Protein AF-A0A7S2N2M2-F1 (afdb_monomer)

Sequence (131 aa):
EHAWAPLLASNFQVRQGPNYARTGKKAPSGPALGEVVAVDCLRTERKIYDFLSLNYIALPEPTPGWSEVYPEFLVINEMVPTRFNSSIWTKKETTDGETFNVVVYVRLKPGLGHGWTNDMEPQNAEQLLNR

Structure (mmCIF, N/CA/C/O backbone):
data_AF-A0A7S2N2M2-F1
#
_entry.id   AF-A0A7S2N2M2-F1
#
loop_
_atom_site.group_PDB
_atom_site.id
_atom_site.type_symbol
_atom_site.label_atom_id
_atom_site.label_alt_id
_atom_site.label_comp_id
_atom_site.label_asym_id
_atom_site.label_entity_id
_atom_site.label_seq_id
_atom_site.pdbx_PDB_ins_code
_atom_site.Cartn_x
_atom_site.Cartn_y
_atom_site.Cartn_z
_atom_site.occupancy
_atom_site.B_iso_or_equiv
_atom_site.auth_seq_id
_atom_site.auth_comp_id
_atom_site.auth_asym_id
_atom_site.auth_atom_id
_atom_site.pdbx_PDB_model_num
ATOM 1 N N . GLU A 1 1 ? -23.678 -2.657 -8.183 1.00 37.97 1 GLU A N 1
ATOM 2 C CA . GLU A 1 1 ? -23.050 -3.781 -7.462 1.00 37.97 1 GLU A CA 1
ATOM 3 C C . GLU A 1 1 ? -21.545 -3.632 -7.595 1.00 37.97 1 GLU A C 1
ATOM 5 O O . GLU A 1 1 ? -21.068 -3.452 -8.710 1.00 37.97 1 GLU A O 1
ATOM 10 N N . HIS A 1 2 ? -20.819 -3.595 -6.481 1.00 48.41 2 HIS A N 1
ATOM 11 C CA . HIS A 1 2 ? -19.358 -3.538 -6.480 1.00 48.41 2 HIS A CA 1
ATOM 12 C C . HIS A 1 2 ? -18.860 -4.883 -5.964 1.00 48.41 2 HIS A C 1
ATOM 14 O O . HIS A 1 2 ? -19.215 -5.279 -4.857 1.00 48.41 2 HIS A O 1
ATOM 20 N N . ALA A 1 3 ? -18.098 -5.598 -6.785 1.00 50.56 3 ALA A N 1
ATOM 21 C CA . ALA A 1 3 ? -17.538 -6.897 -6.444 1.00 50.56 3 ALA A CA 1
ATOM 22 C C . ALA A 1 3 ? -16.019 -6.851 -6.615 1.00 50.56 3 ALA A C 1
ATOM 24 O O . ALA A 1 3 ? -15.510 -6.227 -7.548 1.00 50.56 3 ALA A O 1
ATOM 25 N N . TRP A 1 4 ? -15.308 -7.511 -5.705 1.00 62.88 4 TRP A N 1
ATOM 26 C CA . TRP A 1 4 ? -13.877 -7.755 -5.829 1.00 62.88 4 TRP A CA 1
ATOM 27 C C . TRP A 1 4 ? -13.651 -9.084 -6.553 1.00 62.88 4 TRP A C 1
ATOM 29 O O . TRP A 1 4 ? -14.352 -10.063 -6.294 1.00 62.88 4 TRP A O 1
ATOM 39 N N . ALA A 1 5 ? -12.669 -9.120 -7.451 1.00 71.75 5 ALA A N 1
ATOM 40 C CA . ALA A 1 5 ? -12.222 -10.338 -8.110 1.00 71.75 5 ALA A CA 1
ATOM 41 C C . ALA A 1 5 ? -10.696 -10.307 -8.285 1.00 71.75 5 ALA A C 1
ATOM 43 O O . ALA A 1 5 ? -10.142 -9.244 -8.587 1.00 71.75 5 ALA A O 1
ATOM 44 N N . PRO A 1 6 ? -10.006 -11.451 -8.140 1.00 69.25 6 PRO A N 1
ATOM 45 C CA . PRO A 1 6 ? -8.589 -11.541 -8.451 1.00 69.25 6 PRO A CA 1
ATOM 46 C C . PRO A 1 6 ? -8.383 -11.342 -9.959 1.00 69.25 6 PRO A C 1
ATOM 48 O O . PRO A 1 6 ? -8.970 -12.044 -10.782 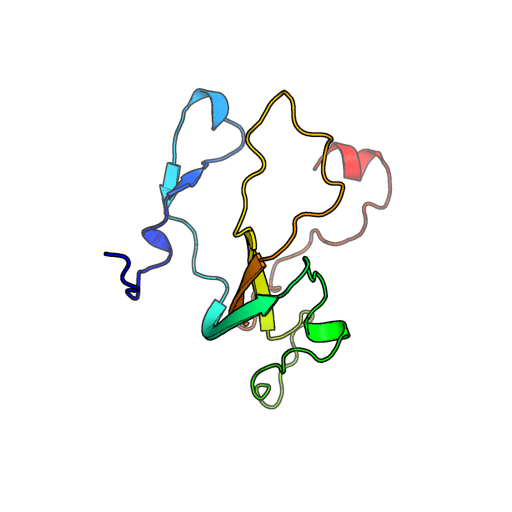1.00 69.25 6 PRO A O 1
ATOM 51 N N . LEU A 1 7 ? -7.542 -10.376 -10.326 1.00 79.69 7 LEU A N 1
ATOM 52 C CA . LEU A 1 7 ? -7.202 -10.062 -11.712 1.00 79.69 7 LEU A CA 1
ATOM 53 C C . LEU A 1 7 ? -5.684 -10.027 -11.880 1.00 79.69 7 LEU A C 1
ATOM 55 O O . LEU A 1 7 ? -4.952 -9.613 -10.982 1.00 79.69 7 LEU A O 1
ATOM 59 N N . LEU A 1 8 ? -5.208 -10.435 -13.057 1.00 85.50 8 LEU A N 1
ATOM 60 C CA . LEU A 1 8 ? -3.798 -10.303 -13.411 1.00 85.50 8 LEU A CA 1
ATOM 61 C C . LEU A 1 8 ? -3.432 -8.823 -13.541 1.00 85.50 8 LEU A C 1
ATOM 63 O O . LEU A 1 8 ? -4.155 -8.059 -14.181 1.00 85.50 8 LEU A O 1
ATOM 67 N N . ALA A 1 9 ? -2.277 -8.428 -13.001 1.00 84.38 9 ALA A N 1
ATOM 68 C CA . ALA A 1 9 ? -1.799 -7.046 -13.092 1.00 84.38 9 ALA A CA 1
ATOM 69 C C . ALA A 1 9 ? -1.692 -6.547 -14.543 1.00 84.38 9 ALA A C 1
ATOM 71 O O . ALA A 1 9 ? -2.029 -5.400 -14.834 1.00 84.38 9 ALA A O 1
ATOM 72 N N . SER A 1 10 ? -1.323 -7.424 -15.480 1.00 88.56 10 SER A N 1
ATOM 73 C CA . SER A 1 10 ? -1.234 -7.118 -16.914 1.00 88.56 10 SER A CA 1
ATOM 74 C C . SER A 1 10 ? -2.564 -6.684 -17.547 1.00 88.56 10 SER A C 1
ATOM 76 O O . SER A 1 10 ? -2.556 -6.044 -18.599 1.00 88.56 10 SER A O 1
ATOM 78 N N . ASN A 1 11 ? -3.707 -6.962 -16.908 1.00 90.00 11 ASN A N 1
ATOM 79 C CA . ASN A 1 11 ? -5.003 -6.457 -17.364 1.00 90.00 11 ASN A CA 1
ATOM 80 C C . ASN A 1 11 ? -5.110 -4.933 -17.204 1.00 90.00 11 ASN A C 1
ATOM 82 O O . ASN A 1 11 ? -5.871 -4.286 -17.925 1.00 90.00 11 ASN A O 1
ATOM 86 N N . PHE A 1 12 ? -4.339 -4.340 -16.287 1.00 88.00 12 PHE A N 1
ATOM 87 C CA . PHE A 1 12 ? -4.289 -2.897 -16.110 1.00 88.00 12 PHE A CA 1
ATOM 88 C C . PHE A 1 12 ? -3.400 -2.250 -17.177 1.00 88.00 12 PHE A C 1
ATOM 90 O O . PHE A 1 12 ? -2.212 -2.545 -17.282 1.00 88.00 12 PHE A O 1
ATOM 97 N N . GLN A 1 13 ? -3.978 -1.353 -17.976 1.00 91.75 13 GLN A N 1
ATOM 98 C CA . GLN A 1 13 ? -3.297 -0.682 -19.085 1.00 91.75 13 GLN A CA 1
ATOM 99 C C . GLN A 1 13 ? -2.691 0.652 -18.617 1.00 91.75 13 GLN A C 1
ATOM 101 O O . GLN A 1 13 ? -3.415 1.628 -18.389 1.00 91.75 13 GLN A O 1
ATOM 106 N N . VAL A 1 14 ? -1.364 0.711 -18.503 1.00 89.25 14 VAL A N 1
ATOM 107 C CA . VAL A 1 14 ? -0.601 1.896 -18.079 1.00 89.25 14 VAL A CA 1
ATOM 108 C C . VAL A 1 14 ? -0.214 2.782 -19.263 1.00 89.25 14 VAL A C 1
ATOM 110 O O . VAL A 1 14 ? -0.142 2.337 -20.408 1.00 89.25 14 VAL A O 1
ATOM 113 N N . ARG A 1 15 ? 0.024 4.070 -18.997 1.00 93.75 15 ARG A N 1
ATOM 114 C CA . ARG A 1 15 ? 0.443 5.051 -20.012 1.00 93.75 15 ARG A CA 1
ATOM 115 C C . ARG A 1 15 ? 1.820 4.690 -20.571 1.00 93.75 15 ARG A C 1
ATOM 117 O O . ARG A 1 15 ? 2.739 4.414 -19.806 1.00 93.75 15 ARG A O 1
ATOM 124 N N . GLN A 1 16 ? 1.976 4.741 -21.892 1.00 88.88 16 GLN A N 1
ATOM 125 C CA . GLN A 1 16 ? 3.231 4.380 -22.546 1.00 88.88 16 GLN A CA 1
ATOM 126 C C . GLN A 1 16 ? 4.141 5.600 -22.777 1.00 88.88 16 GLN A C 1
ATOM 128 O O . GLN A 1 16 ? 3.974 6.337 -23.751 1.00 88.88 16 GLN A O 1
ATOM 133 N N . GLY A 1 17 ? 5.155 5.751 -21.919 1.00 80.56 17 GLY A N 1
ATOM 134 C CA . GLY A 1 17 ? 6.312 6.627 -22.135 1.00 80.56 17 GLY A CA 1
ATOM 135 C C . GLY A 1 17 ? 6.023 8.139 -22.186 1.00 80.56 17 GLY A C 1
ATOM 136 O O . GLY A 1 17 ? 4.883 8.580 -22.024 1.00 80.56 17 GLY A O 1
ATOM 137 N N . PRO A 1 18 ? 7.055 8.961 -22.453 1.00 84.69 18 PRO A N 1
ATOM 138 C CA . PRO A 1 18 ? 6.957 10.426 -22.399 1.00 84.69 18 PRO A CA 1
ATOM 139 C C . PRO A 1 18 ? 6.032 11.020 -23.475 1.00 84.69 18 PRO A C 1
ATOM 141 O O . PRO A 1 18 ? 5.505 12.116 -23.320 1.00 84.69 18 PRO A O 1
ATOM 144 N N . ASN A 1 19 ? 5.770 10.279 -24.556 1.00 85.81 19 ASN A N 1
ATOM 145 C CA . ASN A 1 19 ? 4.934 10.730 -25.670 1.00 85.81 19 ASN A CA 1
ATOM 146 C C . ASN A 1 19 ? 3.429 10.460 -25.485 1.00 85.81 19 ASN A C 1
ATOM 148 O O . ASN A 1 19 ? 2.659 10.695 -26.421 1.00 85.81 19 ASN A O 1
ATOM 152 N N . TYR A 1 20 ? 2.995 9.969 -24.317 1.00 88.19 20 TYR A N 1
ATOM 153 C CA . TYR A 1 20 ? 1.598 9.600 -24.061 1.00 88.19 20 TYR A CA 1
ATOM 154 C C . TYR A 1 20 ? 0.606 10.720 -24.396 1.00 88.19 20 TYR A C 1
ATOM 156 O O . TYR A 1 20 ? -0.431 10.454 -24.997 1.00 88.19 20 TYR A O 1
ATOM 164 N N . ALA A 1 21 ? 0.937 11.974 -24.066 1.00 89.00 21 ALA A N 1
ATOM 165 C CA . ALA A 1 21 ? 0.066 13.124 -24.322 1.00 89.00 21 ALA A CA 1
ATOM 166 C C . ALA A 1 21 ? -0.291 13.292 -25.811 1.00 89.00 21 ALA A C 1
ATOM 168 O O . ALA A 1 21 ? -1.374 13.769 -26.132 1.00 89.00 21 ALA A O 1
ATOM 169 N N . ARG A 1 22 ? 0.598 12.863 -26.717 1.00 93.56 22 ARG A N 1
ATOM 170 C CA . ARG A 1 22 ? 0.385 12.909 -28.169 1.00 93.56 22 ARG A CA 1
ATOM 171 C C . ARG A 1 22 ? -0.249 11.630 -28.710 1.00 93.56 22 ARG A C 1
ATOM 173 O O . ARG A 1 22 ? -1.062 11.694 -29.622 1.00 93.56 22 ARG A O 1
ATOM 180 N N . THR A 1 23 ? 0.178 10.466 -28.220 1.00 93.31 23 THR A N 1
ATOM 181 C CA . THR A 1 23 ? -0.182 9.171 -28.825 1.00 93.31 23 THR A CA 1
ATOM 182 C C . THR A 1 23 ? -1.399 8.513 -28.187 1.00 93.31 23 THR A C 1
ATOM 184 O O . THR A 1 23 ? -1.993 7.633 -28.805 1.00 93.31 23 THR A O 1
ATOM 187 N N . GLY A 1 24 ? -1.727 8.863 -26.941 1.00 92.31 24 GLY A N 1
ATOM 188 C CA . GLY A 1 24 ? -2.764 8.210 -26.141 1.00 92.31 24 GLY A CA 1
ATOM 189 C C . GLY A 1 24 ? -2.518 6.720 -25.871 1.00 92.31 24 GLY A C 1
ATOM 190 O O . GLY A 1 24 ? -3.405 6.040 -25.357 1.00 92.31 24 GLY A O 1
ATOM 191 N N . LYS A 1 25 ? -1.342 6.183 -26.225 1.00 94.06 25 LYS A N 1
ATOM 192 C CA . LYS A 1 25 ? -1.081 4.740 -26.194 1.00 94.06 25 LYS A CA 1
ATOM 193 C C . LYS A 1 25 ? -0.955 4.224 -24.769 1.00 94.06 25 LYS A C 1
ATOM 195 O O . LYS A 1 25 ? -0.220 4.776 -23.951 1.00 94.06 25 LYS A O 1
ATOM 200 N N . LYS A 1 26 ? -1.628 3.113 -24.497 1.00 94.44 26 LYS A N 1
ATOM 201 C CA . LYS A 1 26 ? -1.474 2.358 -23.257 1.00 94.44 26 LYS A CA 1
ATOM 202 C C . LYS A 1 26 ? -0.914 0.972 -23.555 1.00 94.44 26 LYS A C 1
ATOM 204 O O . LYS A 1 26 ? -1.088 0.469 -24.664 1.00 94.44 26 LYS A O 1
ATOM 209 N N . ALA A 1 27 ? -0.227 0.398 -22.580 1.00 92.56 27 ALA A N 1
ATOM 210 C CA . ALA A 1 27 ? 0.313 -0.953 -22.641 1.00 92.56 27 ALA A CA 1
ATOM 211 C C . ALA A 1 27 ? 0.008 -1.695 -21.330 1.00 92.56 27 ALA A C 1
ATOM 213 O O . ALA A 1 27 ? -0.189 -1.034 -20.306 1.00 92.56 27 ALA A O 1
ATOM 214 N N . PRO A 1 28 ? -0.025 -3.039 -21.336 1.00 94.25 28 PRO A N 1
ATOM 215 C CA . PRO A 1 28 ? -0.143 -3.828 -20.115 1.00 94.25 28 PRO A CA 1
ATOM 216 C C . PRO A 1 28 ? 0.863 -3.381 -19.053 1.00 94.25 28 PRO A C 1
ATOM 218 O O . PRO A 1 28 ? 2.018 -3.087 -19.371 1.00 94.25 28 PRO A O 1
ATOM 221 N N . SER A 1 29 ? 0.427 -3.325 -17.796 1.00 90.50 29 SER A N 1
ATOM 222 C CA . SER A 1 29 ? 1.330 -3.076 -16.676 1.00 90.50 29 SER A CA 1
ATOM 223 C C . SER A 1 29 ? 2.334 -4.223 -16.516 1.00 90.50 29 SER A C 1
ATOM 225 O O . SER A 1 29 ? 2.120 -5.340 -17.001 1.00 90.50 29 SER A O 1
ATOM 227 N N . GLY A 1 30 ? 3.450 -3.927 -15.848 1.00 86.50 30 GLY A N 1
ATOM 228 C CA . GLY A 1 30 ? 4.415 -4.946 -15.450 1.00 86.50 30 GLY A CA 1
ATOM 229 C C . GLY A 1 30 ? 3.861 -5.899 -14.380 1.00 86.50 30 GLY A C 1
ATOM 230 O O . GLY A 1 30 ? 2.699 -5.805 -13.978 1.00 86.50 30 GLY A O 1
ATOM 231 N N . PRO A 1 31 ? 4.689 -6.831 -13.887 1.00 86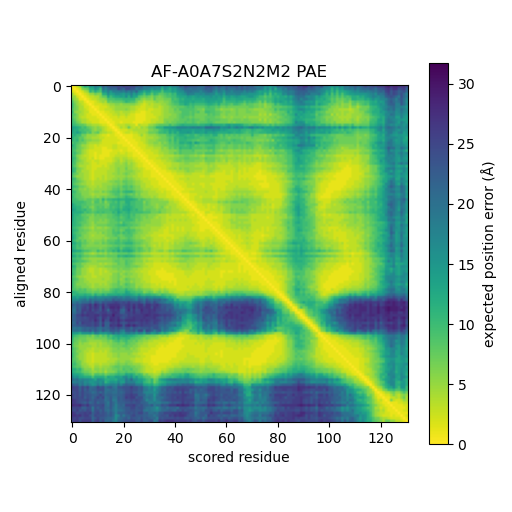.56 31 PRO A N 1
ATOM 232 C CA . PRO A 1 31 ? 4.316 -7.687 -12.767 1.00 86.56 31 PRO A CA 1
ATOM 233 C C . PRO A 1 31 ? 3.867 -6.874 -11.542 1.00 86.56 31 PRO A C 1
ATOM 235 O O . PRO A 1 31 ? 4.431 -5.821 -11.247 1.00 86.56 31 PRO A O 1
ATOM 238 N N . ALA A 1 32 ? 2.878 -7.385 -10.800 1.00 87.94 32 ALA A N 1
ATOM 239 C CA . ALA A 1 32 ? 2.475 -6.791 -9.526 1.00 87.94 32 ALA A CA 1
ATOM 240 C C . ALA A 1 32 ? 3.654 -6.758 -8.542 1.00 87.94 32 ALA A C 1
ATOM 242 O O . ALA A 1 32 ? 4.299 -7.794 -8.330 1.00 87.94 32 ALA A O 1
ATOM 243 N N . LEU A 1 33 ? 3.856 -5.597 -7.908 1.00 89.38 33 LEU A N 1
ATOM 244 C CA . LEU A 1 33 ? 4.862 -5.384 -6.860 1.00 89.38 33 LEU A CA 1
ATOM 245 C C . LEU A 1 33 ? 4.623 -6.289 -5.644 1.00 89.38 33 LEU A C 1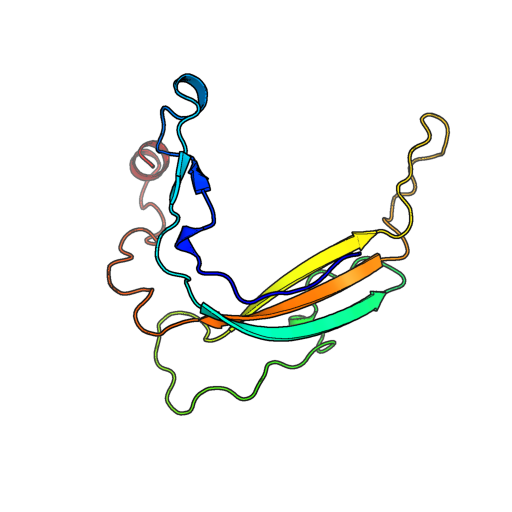
ATOM 247 O O . LEU A 1 33 ? 5.558 -6.765 -5.013 1.00 89.38 33 LEU A O 1
ATOM 251 N N . GLY A 1 34 ? 3.364 -6.568 -5.330 1.00 91.50 34 GLY A N 1
ATOM 252 C CA . GLY A 1 34 ? 2.997 -7.351 -4.164 1.00 91.50 34 GLY A CA 1
ATOM 253 C C . GLY A 1 34 ? 1.621 -7.974 -4.292 1.00 91.50 34 GLY A C 1
ATOM 254 O O . GLY A 1 34 ? 1.006 -7.954 -5.362 1.00 91.50 34 GLY A O 1
ATOM 255 N N . GLU A 1 35 ? 1.157 -8.518 -3.180 1.00 91.88 35 GLU A N 1
ATOM 256 C CA . GLU A 1 35 ? -0.143 -9.161 -3.043 1.00 91.88 35 GLU A CA 1
ATOM 257 C C . GLU A 1 35 ? -0.940 -8.474 -1.939 1.00 91.88 35 GLU A C 1
ATOM 259 O O . GLU A 1 35 ? -0.397 -8.121 -0.892 1.00 91.88 35 GLU A O 1
ATOM 264 N N . VAL A 1 36 ? -2.236 -8.273 -2.173 1.00 91.69 36 VAL A N 1
ATOM 265 C CA . VAL A 1 36 ? -3.142 -7.773 -1.136 1.00 91.69 36 VAL A CA 1
ATOM 266 C C . VAL A 1 36 ? -3.381 -8.903 -0.141 1.00 91.69 36 VAL A C 1
ATOM 268 O O . VAL A 1 36 ? -3.918 -9.943 -0.516 1.00 91.69 36 VAL A O 1
ATOM 271 N N . VAL A 1 37 ? -2.979 -8.698 1.112 1.00 93.19 37 VAL A N 1
ATOM 272 C CA . VAL A 1 37 ? -3.088 -9.709 2.179 1.00 93.19 37 VAL A CA 1
ATOM 273 C C . VAL A 1 37 ? -4.205 -9.411 3.174 1.00 93.19 37 VAL A C 1
ATOM 275 O O . VAL A 1 37 ? -4.689 -10.325 3.833 1.00 93.19 37 VAL A O 1
ATOM 278 N N . ALA A 1 38 ? -4.631 -8.151 3.271 1.00 91.25 38 ALA A N 1
ATOM 279 C CA . ALA A 1 38 ? -5.747 -7.727 4.107 1.00 91.25 38 ALA A CA 1
ATOM 280 C C . ALA A 1 38 ? -6.352 -6.418 3.582 1.00 91.25 38 ALA A C 1
ATOM 282 O O . ALA A 1 38 ? -5.687 -5.648 2.879 1.00 91.25 38 ALA A O 1
ATOM 283 N N . VAL A 1 39 ? -7.611 -6.174 3.946 1.00 92.25 39 VAL A N 1
ATOM 284 C CA . VAL A 1 39 ? -8.308 -4.904 3.729 1.00 92.25 39 VAL A CA 1
ATOM 285 C C . VAL A 1 39 ? -9.170 -4.612 4.949 1.00 92.25 39 VAL A C 1
ATOM 287 O O . VAL A 1 39 ? -10.035 -5.419 5.282 1.00 92.25 39 VAL A O 1
ATOM 290 N N . ASP A 1 40 ? -8.978 -3.440 5.546 1.00 91.75 40 ASP A N 1
ATOM 291 C CA . ASP A 1 40 ? -9.829 -2.926 6.615 1.00 91.75 40 ASP A CA 1
ATOM 292 C C . ASP A 1 40 ? -10.686 -1.764 6.110 1.00 91.75 40 ASP A C 1
ATOM 294 O O . ASP A 1 40 ? -10.285 -0.992 5.236 1.00 91.75 40 ASP A O 1
ATOM 298 N N . CYS A 1 41 ? -11.879 -1.622 6.686 1.00 92.00 41 CYS A N 1
ATOM 299 C CA . CYS A 1 41 ? -12.759 -0.486 6.443 1.00 92.00 41 CYS A CA 1
ATOM 300 C C . CYS A 1 41 ? -13.082 0.194 7.771 1.00 92.00 41 CYS A C 1
ATOM 302 O O . CYS A 1 41 ? -13.718 -0.395 8.647 1.00 92.00 41 CYS A O 1
ATOM 304 N N . LEU A 1 42 ? -12.634 1.440 7.919 1.00 90.69 42 LEU A N 1
ATOM 305 C CA . LEU A 1 42 ? -12.745 2.214 9.152 1.00 90.69 42 LEU A CA 1
ATOM 306 C C . LEU A 1 42 ? -13.520 3.501 8.888 1.00 90.69 42 LEU A C 1
ATOM 308 O O . LEU A 1 42 ? -13.282 4.189 7.899 1.00 90.69 42 LEU A O 1
ATOM 312 N N . ARG A 1 43 ? -14.414 3.874 9.799 1.00 91.56 43 ARG A N 1
ATOM 313 C CA . ARG A 1 43 ? -15.090 5.176 9.774 1.00 91.56 43 ARG A CA 1
ATOM 314 C C . ARG A 1 43 ? -14.428 6.096 10.785 1.00 91.56 43 ARG A C 1
ATOM 316 O O . ARG A 1 43 ? -14.307 5.736 11.953 1.00 91.56 43 ARG A O 1
ATOM 323 N N . THR A 1 44 ? -14.023 7.279 10.345 1.00 90.06 44 THR A N 1
ATOM 324 C CA . THR A 1 44 ? -13.398 8.290 11.197 1.00 90.06 44 THR A CA 1
ATOM 325 C C . THR A 1 44 ? -14.169 9.598 11.114 1.00 90.06 44 THR A C 1
ATOM 327 O O . THR A 1 44 ? -14.647 9.990 10.053 1.00 90.06 44 THR A O 1
ATOM 330 N N . GLU A 1 45 ? -14.287 10.303 12.240 1.00 87.94 45 GLU A N 1
ATOM 331 C CA . GLU A 1 45 ? -14.979 11.604 12.299 1.00 87.94 45 GLU A CA 1
ATOM 332 C C . GLU A 1 45 ? -14.232 12.712 11.541 1.00 87.94 45 GLU A C 1
ATOM 334 O O . GLU A 1 45 ? -14.820 13.714 11.143 1.00 87.94 45 GLU A O 1
ATOM 339 N N . ARG A 1 46 ? -12.926 12.519 11.347 1.00 83.12 46 ARG A N 1
ATOM 340 C CA . ARG A 1 46 ? -12.013 13.403 10.621 1.00 83.12 46 ARG A CA 1
ATOM 341 C C . ARG A 1 46 ? -11.026 12.577 9.810 1.00 83.12 46 ARG A C 1
ATOM 343 O O . ARG A 1 46 ? -10.805 11.404 10.120 1.00 83.12 46 ARG A O 1
ATOM 350 N N . LYS A 1 47 ? -10.376 13.194 8.826 1.00 83.12 47 LYS A N 1
ATOM 351 C CA . LYS A 1 47 ? -9.250 12.578 8.112 1.00 83.12 47 LYS A CA 1
ATOM 352 C C . LYS A 1 47 ? -8.111 12.209 9.064 1.00 83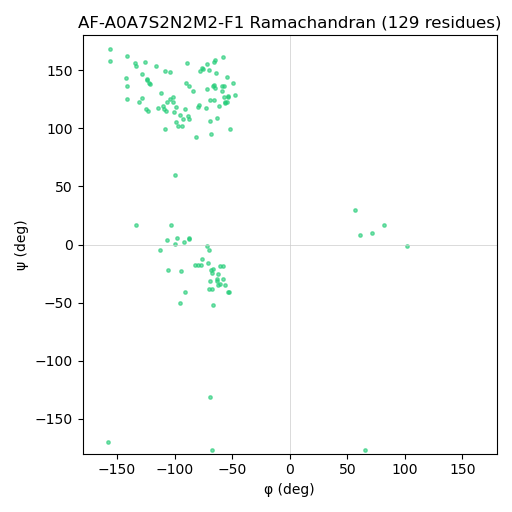.12 47 LYS A C 1
ATOM 354 O O . LYS A 1 47 ? -7.727 13.004 9.923 1.00 83.12 47 LYS A O 1
ATOM 359 N N . ILE A 1 48 ? -7.563 11.014 8.875 1.00 85.06 48 ILE A N 1
ATOM 360 C CA . ILE A 1 48 ? -6.385 10.512 9.581 1.00 85.06 48 ILE A CA 1
ATOM 361 C C . ILE A 1 48 ? -5.410 10.025 8.509 1.00 85.06 48 ILE A C 1
ATOM 363 O O . ILE A 1 48 ? -5.788 9.242 7.644 1.00 85.06 48 ILE A O 1
ATOM 367 N N . TYR A 1 49 ? -4.174 10.516 8.536 1.00 83.25 49 TYR A N 1
ATOM 368 C CA . TYR A 1 49 ? -3.168 10.179 7.524 1.00 83.25 49 TYR A CA 1
ATOM 369 C C . TYR A 1 49 ? -2.278 9.022 7.997 1.00 83.25 49 TYR A C 1
ATOM 371 O O . TYR A 1 49 ? -2.173 8.003 7.321 1.00 83.25 49 TYR A O 1
ATOM 379 N N . ASP A 1 50 ? -1.727 9.127 9.207 1.00 86.31 50 ASP A N 1
ATOM 380 C CA . ASP A 1 50 ? -0.678 8.228 9.702 1.00 86.31 50 ASP A CA 1
ATOM 381 C C . ASP A 1 50 ? -1.221 7.125 10.627 1.00 86.31 50 ASP A C 1
ATOM 383 O O . ASP A 1 50 ? -0.846 7.026 11.795 1.00 86.31 50 ASP A O 1
ATOM 387 N N . PHE A 1 51 ? -2.129 6.286 10.116 1.00 88.81 51 PHE A N 1
ATOM 388 C CA . PHE A 1 51 ? -2.789 5.230 10.906 1.00 88.81 51 PHE A CA 1
ATOM 389 C C . PHE A 1 51 ? -1.812 4.297 11.638 1.00 88.81 51 PHE A C 1
ATOM 391 O O . PHE A 1 51 ? -2.058 3.948 12.794 1.00 88.81 51 PHE A O 1
ATOM 398 N N . LEU A 1 52 ? -0.708 3.917 10.983 1.00 86.75 52 LEU A N 1
ATOM 399 C CA . LEU A 1 52 ? 0.329 3.067 11.576 1.00 86.75 52 LEU A CA 1
ATOM 400 C C . LEU A 1 52 ? 1.062 3.777 12.713 1.00 86.75 52 LEU A C 1
ATOM 402 O O . LEU A 1 52 ? 1.132 3.252 13.818 1.00 86.75 52 LEU A O 1
ATOM 406 N N . SER A 1 53 ? 1.561 4.989 12.465 1.00 87.50 53 SER A N 1
ATOM 407 C CA . SER A 1 53 ? 2.310 5.769 13.460 1.00 87.50 53 SER A CA 1
ATOM 408 C C . SER A 1 53 ? 1.470 6.114 14.693 1.00 87.50 53 SER A C 1
ATOM 410 O O . SER A 1 53 ? 2.012 6.318 15.776 1.00 87.50 53 SER A O 1
ATOM 412 N N . LEU A 1 54 ? 0.144 6.174 14.535 1.00 89.62 54 LEU A N 1
ATOM 413 C CA . LEU A 1 54 ? -0.817 6.427 15.609 1.00 89.62 54 LEU A CA 1
ATOM 414 C C . LEU A 1 54 ? -1.354 5.149 16.277 1.00 89.62 54 LEU A C 1
ATOM 416 O O . LEU A 1 54 ? -2.186 5.253 17.176 1.00 89.62 54 LEU A O 1
ATOM 420 N N . ASN A 1 55 ? -0.886 3.960 15.878 1.00 90.50 55 ASN A N 1
ATOM 421 C CA . ASN A 1 55 ? -1.334 2.658 16.389 1.00 90.50 55 ASN A CA 1
ATOM 422 C C . ASN A 1 55 ? -2.849 2.411 16.255 1.00 90.50 55 ASN A C 1
ATOM 424 O O . ASN A 1 55 ? -3.443 1.703 17.067 1.00 90.50 55 ASN A O 1
ATOM 428 N N . TYR A 1 56 ? -3.492 2.989 15.237 1.00 90.69 56 TYR A N 1
ATOM 429 C CA . TYR A 1 56 ? -4.906 2.716 14.948 1.00 90.69 56 TYR A CA 1
ATOM 430 C C . TYR A 1 56 ? -5.116 1.440 14.137 1.00 90.69 56 TYR A C 1
ATOM 432 O O . TYR A 1 56 ? -6.224 0.912 14.105 1.00 90.69 56 TYR A O 1
ATOM 440 N N . ILE A 1 57 ? -4.056 0.951 13.499 1.00 91.62 57 ILE A N 1
ATOM 441 C CA . ILE A 1 57 ? -4.028 -0.324 12.797 1.00 91.62 57 ILE A CA 1
ATOM 442 C C . ILE A 1 57 ? -2.765 -1.093 13.168 1.00 91.62 57 ILE A C 1
ATOM 444 O O . ILE A 1 57 ? -1.740 -0.494 13.496 1.00 91.62 57 ILE A O 1
ATOM 448 N N . ALA A 1 58 ? -2.835 -2.417 13.067 1.00 92.25 58 ALA A N 1
ATOM 449 C CA . ALA A 1 58 ? -1.680 -3.296 13.176 1.00 92.25 58 ALA A CA 1
ATOM 450 C C . ALA A 1 58 ? -1.269 -3.798 11.787 1.00 92.25 58 ALA A C 1
ATOM 452 O O . ALA A 1 58 ? -2.112 -3.969 10.904 1.00 92.25 58 ALA A O 1
ATOM 453 N N . LEU A 1 59 ? 0.029 -4.030 11.595 1.00 93.12 59 LEU A N 1
ATOM 454 C CA . LEU A 1 59 ? 0.510 -4.768 10.431 1.00 93.12 59 LEU A CA 1
ATOM 455 C C . LEU A 1 59 ? 0.252 -6.270 10.625 1.00 93.12 59 LEU A C 1
ATOM 457 O O . LEU A 1 59 ? 0.253 -6.740 11.765 1.00 93.12 59 LEU A O 1
ATOM 461 N N . PRO A 1 60 ? 0.067 -7.035 9.535 1.00 90.94 60 PRO A N 1
ATOM 462 C CA . PRO A 1 60 ? 0.093 -8.490 9.597 1.00 90.94 60 PRO A CA 1
ATOM 463 C C . PRO A 1 60 ? 1.428 -9.010 10.145 1.00 90.94 60 PRO A C 1
ATOM 465 O O . PRO A 1 60 ? 2.442 -8.312 10.095 1.00 90.94 60 PRO A O 1
ATOM 468 N N . GLU A 1 61 ? 1.436 -10.264 10.602 1.00 92.62 61 GLU A N 1
ATOM 469 C CA . GLU A 1 61 ? 2.666 -10.923 11.049 1.00 92.62 61 GLU A CA 1
ATOM 470 C C . GLU A 1 61 ? 3.749 -10.857 9.954 1.00 92.62 61 GLU A C 1
ATOM 472 O O . GLU A 1 61 ? 3.475 -11.216 8.793 1.00 92.62 61 GLU A O 1
ATOM 477 N N . PRO A 1 62 ? 4.962 -10.382 10.295 1.00 91.44 62 PRO A N 1
ATOM 478 C CA . PRO A 1 62 ? 6.049 -10.257 9.339 1.00 91.44 62 PRO A CA 1
ATOM 479 C C . PRO A 1 62 ? 6.574 -11.630 8.922 1.00 91.44 62 PRO A C 1
ATOM 481 O O . PRO A 1 62 ? 6.567 -12.595 9.693 1.00 91.44 62 PRO A O 1
ATOM 484 N N . THR A 1 63 ? 7.084 -11.716 7.699 1.00 92.44 63 THR A N 1
ATOM 485 C CA . THR A 1 63 ? 7.744 -12.921 7.200 1.00 92.44 63 THR A CA 1
ATOM 486 C C . THR A 1 63 ? 9.074 -13.119 7.941 1.00 92.44 63 THR A C 1
ATOM 488 O O . THR A 1 63 ? 9.929 -12.226 7.916 1.00 92.44 63 THR A O 1
ATOM 491 N N . PRO A 1 64 ? 9.307 -14.281 8.585 1.00 93.94 64 PRO A N 1
ATOM 49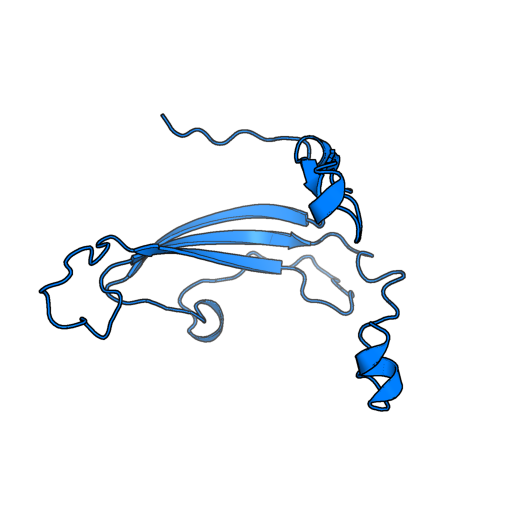2 C CA . PRO A 1 64 ? 10.567 -14.541 9.272 1.00 93.94 64 PRO A CA 1
ATOM 493 C C . PRO A 1 64 ? 11.768 -14.404 8.330 1.00 93.94 64 PRO A C 1
ATOM 495 O O . PRO A 1 64 ? 11.820 -15.047 7.283 1.00 93.94 64 PRO A O 1
ATOM 498 N N . GLY A 1 65 ? 12.750 -13.588 8.721 1.00 91.12 65 GLY A N 1
ATOM 499 C CA . GLY A 1 65 ? 13.983 -13.399 7.953 1.00 91.12 65 GLY A CA 1
ATOM 500 C C . GLY A 1 65 ? 13.886 -12.409 6.787 1.00 91.12 65 GLY A C 1
ATOM 501 O O . GLY A 1 65 ? 14.767 -12.426 5.933 1.00 91.12 65 GLY A O 1
ATOM 502 N N . TRP A 1 66 ? 12.861 -11.548 6.740 1.00 93.00 66 TRP A N 1
ATOM 503 C CA . TRP A 1 66 ? 12.808 -10.449 5.772 1.00 93.00 66 TRP A CA 1
ATOM 504 C C . TRP A 1 66 ? 14.071 -9.573 5.845 1.00 93.00 66 TRP A C 1
ATOM 506 O O . TRP A 1 66 ? 14.399 -9.036 6.904 1.00 93.00 66 TRP A O 1
ATOM 516 N N . SER A 1 67 ? 14.780 -9.433 4.722 1.00 90.94 67 SER A N 1
ATOM 517 C CA . SER A 1 67 ? 16.092 -8.769 4.653 1.00 90.94 67 SER A CA 1
ATOM 518 C C . SER A 1 67 ? 16.218 -7.767 3.501 1.00 90.94 67 SER A C 1
ATOM 520 O O . SER A 1 67 ? 17.329 -7.420 3.105 1.00 90.94 67 SER A O 1
ATOM 522 N N . GLU A 1 68 ? 15.097 -7.344 2.918 1.00 88.75 68 GLU A N 1
ATOM 523 C CA . GLU A 1 68 ? 15.097 -6.343 1.851 1.00 88.75 68 GLU A CA 1
ATOM 524 C C . GLU A 1 68 ? 15.425 -4.947 2.398 1.00 88.75 68 GLU A C 1
ATOM 526 O O . GLU A 1 68 ? 15.168 -4.636 3.561 1.00 88.75 68 GLU A O 1
ATOM 531 N N . VAL A 1 69 ? 15.943 -4.068 1.536 1.00 86.69 69 VAL A N 1
ATOM 532 C CA . VAL A 1 69 ? 16.248 -2.663 1.888 1.00 86.69 69 VAL A CA 1
ATOM 533 C C . VAL A 1 69 ? 14.995 -1.798 2.102 1.00 86.69 69 VAL A C 1
ATOM 535 O O . VAL A 1 69 ? 15.100 -0.628 2.461 1.00 86.69 69 VAL A O 1
ATOM 538 N N . TYR A 1 70 ? 13.811 -2.362 1.867 1.00 87.12 70 TYR A N 1
ATOM 539 C CA . TYR A 1 70 ? 12.503 -1.723 1.972 1.00 87.12 70 TYR A CA 1
ATOM 540 C C . TYR A 1 70 ? 11.581 -2.529 2.908 1.00 87.12 70 TYR A C 1
ATOM 542 O O . TYR A 1 70 ? 11.797 -3.730 3.115 1.00 87.12 70 TYR A O 1
ATOM 550 N N . PRO A 1 71 ? 10.545 -1.892 3.493 1.00 91.31 71 PRO A N 1
ATOM 551 C CA . PRO A 1 71 ? 9.604 -2.579 4.375 1.00 91.31 71 PRO A CA 1
ATOM 552 C C . PRO A 1 71 ? 8.815 -3.665 3.635 1.00 91.31 71 PRO A C 1
ATOM 554 O O . PRO A 1 71 ? 8.480 -3.511 2.466 1.00 91.31 71 PRO A O 1
ATOM 557 N N . GLU A 1 72 ? 8.462 -4.743 4.337 1.00 94.44 72 GLU A N 1
ATOM 558 C CA . GLU A 1 72 ? 7.671 -5.848 3.773 1.00 94.44 72 GLU A CA 1
ATOM 559 C C . GLU A 1 72 ? 6.267 -5.413 3.327 1.00 94.44 72 GLU A C 1
ATOM 561 O O . GLU A 1 72 ? 5.738 -5.924 2.340 1.00 94.44 72 GLU A O 1
ATOM 566 N N . PHE A 1 73 ? 5.656 -4.468 4.043 1.00 94.62 73 PHE A N 1
ATOM 567 C CA . PHE A 1 73 ? 4.281 -4.048 3.803 1.00 94.62 73 PHE A CA 1
ATOM 568 C C . PHE A 1 73 ? 4.212 -2.622 3.260 1.00 94.62 73 PHE A C 1
ATOM 570 O O . PHE A 1 73 ? 4.749 -1.686 3.852 1.00 94.62 73 PHE A O 1
ATOM 577 N N . LEU A 1 74 ? 3.465 -2.456 2.171 1.00 93.44 74 LEU A N 1
ATOM 578 C CA . LEU A 1 74 ? 2.953 -1.175 1.704 1.00 93.44 74 LEU A CA 1
ATOM 579 C C . LEU A 1 74 ? 1.496 -1.050 2.159 1.00 93.44 74 LEU A C 1
ATOM 581 O O . LEU A 1 74 ? 0.647 -1.848 1.761 1.00 93.44 74 LEU A O 1
ATOM 585 N N . VAL A 1 75 ? 1.206 -0.040 2.979 1.00 92.75 75 VAL A N 1
ATOM 586 C CA . VAL A 1 75 ? -0.159 0.261 3.427 1.00 92.75 75 VAL A CA 1
ATOM 587 C C . VAL A 1 75 ? -0.705 1.435 2.629 1.00 92.75 75 VAL A C 1
ATOM 589 O O . VAL A 1 75 ? -0.120 2.517 2.617 1.00 92.75 75 VAL A O 1
ATOM 592 N N . ILE A 1 76 ? -1.831 1.213 1.957 1.00 92.38 76 ILE A N 1
ATOM 593 C CA . ILE A 1 76 ? -2.525 2.224 1.161 1.00 92.38 76 ILE A CA 1
ATOM 594 C C . ILE A 1 76 ? -3.807 2.589 1.902 1.00 92.38 76 ILE A C 1
ATOM 596 O O . ILE A 1 76 ? -4.680 1.744 2.067 1.00 92.38 76 ILE A O 1
ATOM 600 N N . ASN A 1 77 ? -3.924 3.841 2.340 1.00 92.62 77 ASN A N 1
ATOM 601 C CA . ASN A 1 77 ? -5.160 4.364 2.915 1.00 92.62 77 ASN A CA 1
ATOM 602 C C . ASN A 1 77 ? -5.938 5.160 1.858 1.00 92.62 77 ASN A C 1
ATOM 604 O O . ASN A 1 77 ? -5.567 6.291 1.530 1.00 92.62 77 A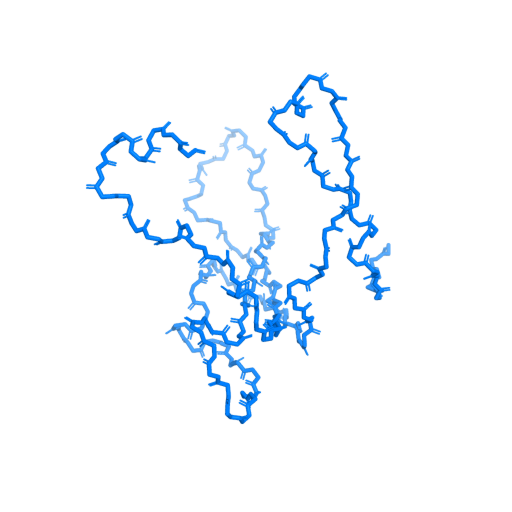SN A O 1
ATOM 608 N N . GLU A 1 78 ? -7.020 4.584 1.337 1.00 91.50 78 GLU A N 1
ATOM 609 C CA . GLU A 1 78 ? -7.959 5.296 0.473 1.00 91.50 78 GLU A CA 1
ATOM 610 C C . GLU A 1 78 ? -9.045 5.976 1.319 1.00 91.50 78 GLU A C 1
ATOM 612 O O . GLU A 1 78 ? -9.905 5.330 1.918 1.00 91.50 78 GLU A O 1
ATOM 617 N N . MET A 1 79 ? -9.001 7.310 1.360 1.00 9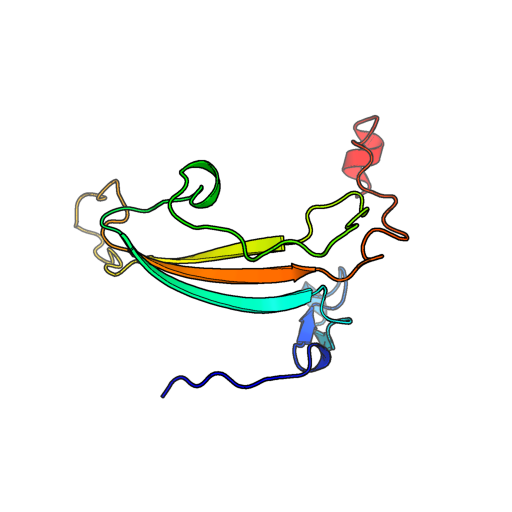0.06 79 MET A N 1
ATOM 618 C CA . MET A 1 79 ? -9.958 8.136 2.095 1.00 90.06 79 MET A CA 1
ATOM 619 C C . MET A 1 79 ? -11.146 8.529 1.216 1.00 90.06 79 MET A C 1
ATOM 621 O O . MET A 1 79 ? -11.006 9.302 0.267 1.00 90.06 79 MET A O 1
ATOM 625 N N . VAL A 1 80 ? -12.331 8.066 1.600 1.00 87.75 80 VAL A N 1
ATOM 626 C CA . VAL A 1 80 ? -13.612 8.367 0.960 1.00 87.75 80 VAL A CA 1
ATOM 627 C C . VAL A 1 80 ? -14.423 9.299 1.872 1.00 87.75 80 VAL A C 1
ATOM 629 O O . VAL A 1 80 ? -15.033 8.836 2.841 1.00 87.75 80 VAL A O 1
ATOM 632 N N . PRO A 1 81 ? -14.437 10.621 1.616 1.00 82.00 81 PRO A N 1
ATOM 633 C CA . PRO A 1 81 ? -15.214 11.557 2.425 1.00 82.00 81 PRO A CA 1
ATOM 634 C C . PRO A 1 81 ? -16.717 11.285 2.265 1.00 82.00 81 PRO A C 1
ATOM 636 O O . PRO A 1 81 ? -17.206 11.083 1.153 1.00 82.00 81 PRO A O 1
ATOM 639 N N . THR A 1 82 ? -17.476 11.309 3.365 1.00 78.75 82 THR A N 1
ATOM 640 C CA . THR A 1 82 ? -18.935 11.074 3.331 1.00 78.75 82 THR A CA 1
ATOM 641 C C . THR A 1 82 ? -19.724 12.303 2.895 1.00 78.75 82 THR A C 1
ATOM 643 O O . THR A 1 82 ? -20.882 12.195 2.490 1.00 78.75 82 THR A O 1
ATOM 646 N N . ARG A 1 83 ? -19.097 13.483 2.948 1.00 69.94 83 ARG A N 1
ATOM 647 C CA . ARG A 1 83 ? -19.662 14.747 2.475 1.00 69.94 83 ARG A CA 1
ATOM 648 C C . ARG A 1 83 ? -18.726 15.384 1.462 1.00 69.94 83 ARG A C 1
ATOM 650 O O . ARG A 1 83 ? -17.623 15.803 1.796 1.00 69.94 83 ARG A O 1
ATOM 657 N N . PHE A 1 84 ? -19.202 15.515 0.231 1.00 60.25 84 PHE A N 1
ATOM 658 C CA . PHE A 1 84 ? -18.605 16.412 -0.748 1.00 60.25 84 PHE A CA 1
ATOM 659 C C . PHE A 1 84 ? -19.256 17.782 -0.567 1.00 60.25 84 PHE A C 1
ATOM 661 O O . PHE A 1 84 ? -20.427 17.960 -0.895 1.00 60.25 84 PHE A O 1
ATOM 668 N N . ASN A 1 85 ? -18.527 18.755 -0.015 1.00 56.53 85 ASN A N 1
ATOM 669 C CA . ASN A 1 85 ? -19.018 20.132 0.039 1.00 56.53 85 ASN A CA 1
ATOM 670 C C . ASN A 1 85 ? -19.066 20.695 -1.390 1.00 56.53 85 ASN A C 1
ATOM 672 O O . ASN A 1 85 ? -18.066 21.163 -1.924 1.00 56.53 85 ASN A O 1
ATOM 676 N N . SER A 1 86 ? -20.237 20.610 -2.026 1.00 53.78 86 SER A N 1
ATOM 677 C CA . SER A 1 86 ? -20.460 20.990 -3.428 1.00 53.78 86 SER A CA 1
ATOM 678 C C . SER A 1 86 ? -21.175 22.333 -3.603 1.00 53.78 86 SER A C 1
ATOM 680 O O . SER A 1 86 ? -21.715 22.608 -4.672 1.00 53.78 86 SER A O 1
ATOM 682 N N . SER A 1 87 ? -21.234 23.174 -2.573 1.00 56.59 87 SER A N 1
ATOM 683 C CA . SER A 1 87 ? -21.960 24.444 -2.646 1.00 56.59 87 SER A CA 1
ATOM 684 C C . SER A 1 87 ? -21.004 25.630 -2.741 1.00 56.59 87 SER A C 1
ATOM 686 O O . SER A 1 87 ? -20.190 25.861 -1.850 1.00 56.59 87 SER A O 1
ATOM 688 N N . ILE A 1 88 ? -21.169 26.420 -3.809 1.00 58.94 88 ILE A N 1
ATOM 689 C CA . ILE A 1 88 ? -20.488 27.704 -4.063 1.00 58.94 88 ILE A CA 1
ATOM 690 C C . ILE A 1 88 ? -20.726 28.739 -2.944 1.00 58.94 88 ILE A C 1
ATOM 692 O O . ILE A 1 88 ? -19.962 29.692 -2.821 1.00 58.94 88 ILE A O 1
ATOM 696 N N . TRP A 1 89 ? -21.758 28.550 -2.115 1.00 61.06 89 TRP A N 1
ATOM 697 C CA . TRP A 1 89 ? -22.222 29.537 -1.132 1.00 61.06 89 TRP A CA 1
ATOM 698 C C . TRP A 1 89 ? -22.016 29.120 0.324 1.00 61.06 89 TRP A C 1
ATOM 700 O O . TRP A 1 89 ? -22.294 29.901 1.235 1.00 61.06 89 TRP A O 1
ATOM 710 N N . THR A 1 90 ? -21.534 27.904 0.574 1.00 59.69 90 THR A N 1
ATOM 711 C CA . THR A 1 90 ? -21.248 27.462 1.941 1.00 59.69 90 THR A CA 1
ATOM 712 C C . THR A 1 90 ? -19.858 27.958 2.327 1.00 59.69 90 THR A C 1
ATOM 714 O O . THR A 1 90 ? -18.911 27.811 1.553 1.00 59.69 90 THR A O 1
ATOM 717 N N . LYS A 1 91 ? -19.716 28.559 3.521 1.00 58.19 91 LYS A N 1
ATOM 718 C CA . LYS A 1 91 ? -18.391 28.849 4.094 1.00 58.19 91 LYS A CA 1
ATOM 719 C C . LYS A 1 91 ? -17.553 27.583 3.969 1.00 58.19 91 LYS A C 1
ATOM 721 O O . LYS A 1 91 ? -18.022 26.519 4.358 1.00 58.19 91 LYS A O 1
ATOM 726 N N . LYS A 1 92 ? -16.353 27.714 3.399 1.00 54.50 92 LYS A N 1
ATOM 727 C CA . LYS A 1 92 ? -15.387 26.627 3.236 1.00 54.50 92 LYS A CA 1
ATOM 728 C C . LYS A 1 92 ? -15.208 25.966 4.606 1.00 54.50 92 LYS A C 1
ATOM 730 O O . LYS A 1 92 ? -14.533 26.534 5.462 1.00 54.50 92 LYS A O 1
ATOM 735 N N . GLU A 1 93 ? -15.870 24.838 4.857 1.00 55.69 93 GLU A N 1
ATOM 736 C CA . GLU A 1 93 ? -15.554 24.048 6.042 1.00 55.69 93 GLU A CA 1
ATOM 737 C C . GLU A 1 93 ? -14.099 23.627 5.864 1.00 55.69 93 GLU A C 1
ATOM 739 O O . GLU A 1 93 ? -13.722 23.030 4.857 1.00 55.69 93 GLU A O 1
ATOM 744 N N . THR A 1 94 ? -13.252 24.049 6.797 1.00 56.78 94 THR A N 1
ATOM 745 C CA . THR A 1 94 ? -11.799 23.850 6.756 1.00 56.78 94 THR A CA 1
ATOM 746 C C . THR A 1 94 ? -11.394 22.404 7.016 1.00 56.78 94 THR A C 1
ATOM 748 O O . THR A 1 94 ? -10.206 22.091 6.993 1.00 56.78 94 THR A O 1
ATOM 751 N N . THR A 1 95 ? -12.363 21.527 7.266 1.00 58.28 95 THR A N 1
ATOM 752 C CA . THR A 1 95 ? -12.140 20.125 7.578 1.00 58.28 95 THR A CA 1
ATOM 753 C C . THR A 1 95 ? -13.029 19.269 6.707 1.00 58.28 95 THR A C 1
ATOM 755 O O . THR A 1 95 ? -14.254 19.381 6.747 1.00 58.28 95 THR A O 1
ATOM 758 N N . ASP A 1 96 ? -12.403 18.372 5.960 1.00 63.56 96 ASP A N 1
ATOM 759 C CA . ASP A 1 96 ? -13.101 17.227 5.409 1.00 63.56 96 ASP A CA 1
ATOM 760 C C . ASP A 1 96 ? -13.570 16.398 6.608 1.00 63.56 96 ASP A C 1
ATOM 762 O O . ASP A 1 96 ? -12.744 15.905 7.378 1.00 63.56 96 ASP A O 1
ATOM 766 N N . GLY A 1 97 ? -14.879 16.403 6.853 1.00 73.69 97 GLY A N 1
ATOM 767 C CA . GLY A 1 97 ? -15.472 15.809 8.043 1.00 73.69 97 GLY A CA 1
ATOM 768 C C . GLY A 1 97 ? -15.369 14.287 8.045 1.00 73.69 97 GLY A C 1
ATOM 769 O O . GLY A 1 97 ? -14.322 13.682 7.803 1.00 73.69 97 GLY A O 1
ATOM 770 N N . GLU A 1 98 ? -16.491 13.646 8.321 1.00 86.06 98 GLU A N 1
ATOM 771 C CA . GLU A 1 98 ? -16.539 12.199 8.404 1.00 86.06 98 GLU A CA 1
ATOM 772 C C . GLU A 1 98 ? -16.053 11.510 7.117 1.00 86.06 98 GLU A C 1
ATOM 774 O O . GLU A 1 98 ? -16.368 11.917 5.996 1.00 86.06 98 GLU A O 1
ATOM 779 N N . THR A 1 99 ? -15.247 10.467 7.289 1.00 88.81 99 THR A N 1
ATOM 780 C CA . THR A 1 99 ? -14.513 9.801 6.213 1.00 88.81 99 THR A CA 1
ATOM 781 C C . THR A 1 99 ? -14.511 8.293 6.441 1.00 88.81 99 THR A C 1
ATOM 783 O O . THR A 1 99 ? -14.283 7.821 7.556 1.00 88.81 99 THR A O 1
ATOM 786 N N . PHE A 1 100 ? -14.747 7.523 5.382 1.00 91.31 100 PHE A N 1
ATOM 787 C CA . PHE A 1 100 ? -14.401 6.105 5.357 1.00 91.31 100 PHE A CA 1
ATOM 788 C C . PHE A 1 100 ? -12.961 5.952 4.878 1.00 91.31 100 PHE A C 1
ATOM 790 O O . PHE A 1 100 ? -12.544 6.605 3.929 1.00 91.31 100 PHE A O 1
ATOM 797 N N . ASN A 1 101 ? -12.206 5.088 5.535 1.00 92.25 101 ASN A N 1
ATOM 798 C CA . ASN A 1 101 ? -10.839 4.743 5.189 1.00 92.25 101 ASN A CA 1
ATOM 799 C C . ASN A 1 101 ? -10.857 3.281 4.765 1.00 92.25 101 ASN A C 1
ATOM 801 O O . ASN A 1 101 ? -11.221 2.417 5.567 1.00 92.25 101 ASN A O 1
ATOM 805 N N . VAL A 1 102 ? -10.501 3.018 3.512 1.00 93.00 102 VAL A N 1
ATOM 806 C CA . VAL A 1 102 ? -10.260 1.667 3.009 1.00 93.00 102 VAL A CA 1
ATOM 807 C C . VAL A 1 102 ? -8.756 1.446 3.062 1.00 93.00 102 VAL A C 1
ATOM 809 O O . VAL A 1 102 ? -8.003 1.977 2.245 1.00 93.00 102 VAL A O 1
ATOM 812 N N . VAL A 1 103 ? -8.316 0.714 4.081 1.00 93.19 103 VAL A N 1
ATOM 813 C CA . VAL A 1 103 ? -6.901 0.465 4.354 1.00 93.19 103 VAL A CA 1
ATOM 814 C C . VAL A 1 103 ? -6.521 -0.863 3.721 1.00 93.19 103 VAL A C 1
ATOM 816 O O . VAL A 1 103 ? -6.977 -1.919 4.149 1.00 93.19 103 VAL A O 1
ATOM 819 N N . VAL A 1 104 ? -5.694 -0.812 2.682 1.00 93.25 104 VAL A N 1
ATOM 820 C CA . VAL A 1 104 ? -5.239 -1.984 1.931 1.00 93.25 104 VAL A CA 1
ATOM 821 C C . VAL A 1 104 ? -3.808 -2.311 2.327 1.00 93.25 104 VAL A C 1
ATOM 823 O O . VAL A 1 104 ? -2.912 -1.473 2.210 1.00 93.25 104 VAL A O 1
ATOM 826 N N . TYR A 1 105 ? -3.588 -3.552 2.752 1.00 94.38 105 TYR A N 1
ATOM 827 C CA . TYR A 1 105 ? -2.278 -4.062 3.138 1.00 94.38 105 TYR A CA 1
ATOM 828 C C . TYR A 1 105 ? -1.716 -4.876 1.987 1.00 94.38 105 TYR A C 1
ATOM 830 O O . TYR A 1 105 ? -2.246 -5.936 1.640 1.00 94.38 105 TYR A O 1
ATOM 838 N N . VAL A 1 106 ? -0.635 -4.383 1.393 1.00 94.44 106 VAL A N 1
ATOM 839 C CA . VAL A 1 106 ? 0.057 -5.048 0.293 1.00 94.44 106 VAL A CA 1
ATOM 840 C C . VAL A 1 106 ? 1.371 -5.609 0.818 1.00 94.44 106 VAL A C 1
ATOM 842 O O . VAL A 1 106 ? 2.257 -4.848 1.200 1.00 94.44 106 VAL A O 1
ATOM 845 N N . ARG A 1 107 ? 1.518 -6.935 0.819 1.00 95.00 107 ARG A N 1
ATOM 846 C CA . ARG A 1 107 ? 2.807 -7.586 1.076 1.00 95.00 107 ARG A CA 1
ATOM 847 C C . ARG A 1 107 ? 3.639 -7.530 -0.200 1.00 95.00 107 ARG A C 1
ATOM 849 O O . ARG A 1 107 ? 3.226 -8.058 -1.234 1.00 95.00 107 ARG A O 1
ATOM 856 N N . LEU A 1 108 ? 4.781 -6.859 -0.142 1.00 94.31 108 LEU A N 1
ATOM 857 C CA . LEU A 1 108 ? 5.696 -6.704 -1.265 1.00 94.31 108 LEU A CA 1
ATOM 858 C C . LEU A 1 108 ? 6.469 -8.000 -1.520 1.00 94.31 108 LEU A C 1
ATOM 860 O O . LEU A 1 108 ? 6.718 -8.793 -0.614 1.00 94.31 108 LEU A O 1
ATOM 864 N N . LYS A 1 109 ? 6.854 -8.222 -2.777 1.00 91.81 109 LYS A N 1
ATOM 865 C CA . LYS A 1 109 ? 7.724 -9.344 -3.142 1.00 91.81 109 LYS A CA 1
ATOM 866 C C . LYS A 1 109 ? 9.179 -9.029 -2.779 1.00 91.81 109 LYS A C 1
ATOM 868 O O . LYS A 1 109 ? 9.565 -7.861 -2.837 1.00 91.81 109 LYS A O 1
ATOM 873 N N . PRO A 1 110 ? 9.998 -10.034 -2.431 1.00 90.69 110 PRO A N 1
ATOM 874 C CA . PRO A 1 110 ? 11.440 -9.850 -2.307 1.00 90.69 110 PRO A CA 1
ATOM 875 C C . PRO A 1 110 ? 12.074 -9.532 -3.670 1.00 90.69 110 PRO A C 1
ATOM 877 O O . PRO A 1 110 ? 11.517 -9.859 -4.724 1.00 90.69 110 PRO A O 1
ATOM 880 N N . GLY A 1 111 ? 13.238 -8.890 -3.654 1.00 87.12 111 GLY A N 1
ATOM 881 C CA . GLY A 1 111 ? 14.016 -8.545 -4.839 1.00 87.12 111 GLY A CA 1
ATOM 882 C C . GLY A 1 111 ? 13.447 -7.428 -5.720 1.00 87.12 111 GLY A C 1
ATOM 883 O O . GLY A 1 111 ? 13.981 -7.210 -6.804 1.00 87.12 111 GLY A O 1
ATOM 884 N N . LEU A 1 112 ? 12.415 -6.684 -5.299 1.00 83.81 112 LEU A N 1
ATOM 885 C CA . LEU A 1 112 ? 11.925 -5.516 -6.055 1.00 83.81 112 LEU A CA 1
ATOM 886 C C . LEU A 1 112 ? 12.974 -4.406 -6.156 1.00 83.81 112 LEU A C 1
ATOM 888 O O . LEU A 1 112 ? 13.007 -3.673 -7.142 1.00 83.81 112 LEU A O 1
ATOM 892 N N . GLY A 1 113 ? 13.826 -4.286 -5.137 1.00 72.56 113 GLY A N 1
ATOM 893 C CA . GLY A 1 113 ? 14.935 -3.336 -5.119 1.00 72.56 113 GLY A CA 1
ATOM 894 C C . GLY A 1 113 ? 16.119 -3.771 -5.986 1.00 72.56 113 GLY A C 1
ATOM 895 O O . GLY A 1 113 ? 17.011 -2.965 -6.252 1.00 72.56 113 GLY A O 1
ATOM 896 N N . HIS A 1 114 ? 16.157 -5.026 -6.454 1.00 70.56 114 HIS A N 1
ATOM 897 C CA . HIS A 1 114 ? 17.254 -5.521 -7.283 1.00 70.56 114 HIS A CA 1
ATOM 898 C C . HIS A 1 114 ? 17.219 -4.840 -8.658 1.00 70.56 114 HIS A C 1
ATOM 900 O O . HIS A 1 114 ? 16.374 -5.131 -9.500 1.00 70.56 114 HIS A O 1
ATOM 906 N N . GLY A 1 115 ? 18.156 -3.916 -8.879 1.00 59.00 115 GLY A N 1
ATOM 907 C CA . GLY A 1 115 ? 18.237 -3.100 -10.095 1.00 59.00 115 GLY A CA 1
ATOM 908 C C . GLY A 1 115 ? 17.705 -1.673 -9.936 1.00 59.00 115 GLY A C 1
ATOM 909 O O . GLY A 1 115 ? 17.800 -0.888 -10.879 1.00 59.00 115 GLY A O 1
ATOM 910 N N . TRP A 1 116 ? 17.203 -1.301 -8.755 1.00 61.31 116 TRP A N 1
ATOM 911 C CA . TRP A 1 116 ? 16.815 0.075 -8.453 1.00 61.31 116 TRP A CA 1
ATOM 912 C C . TRP A 1 116 ? 18.055 0.900 -8.070 1.00 61.31 116 TRP A C 1
ATOM 914 O O . TRP A 1 116 ? 18.484 0.917 -6.922 1.00 61.31 116 TRP A O 1
ATOM 924 N N . THR A 1 117 ? 18.684 1.563 -9.047 1.00 60.25 117 THR A N 1
ATOM 925 C CA . THR A 1 117 ? 19.941 2.323 -8.854 1.00 60.25 117 THR A CA 1
ATOM 926 C C . THR A 1 117 ? 19.744 3.838 -8.694 1.00 60.25 117 THR A C 1
ATOM 928 O O . THR A 1 117 ? 20.722 4.570 -8.569 1.00 60.25 117 THR A O 1
ATOM 931 N N . ASN A 1 118 ? 18.498 4.327 -8.729 1.00 58.69 118 ASN A N 1
ATOM 932 C CA . ASN A 1 118 ? 18.169 5.748 -8.932 1.00 58.69 118 ASN A CA 1
ATOM 933 C C . ASN A 1 118 ? 17.666 6.507 -7.687 1.00 58.69 118 ASN A C 1
ATOM 935 O O . ASN A 1 118 ? 17.362 7.695 -7.795 1.00 58.69 118 ASN A O 1
ATOM 939 N N . ASP A 1 119 ? 17.638 5.878 -6.511 1.00 58.25 119 ASP A N 1
ATOM 940 C CA . ASP A 1 119 ? 17.261 6.551 -5.252 1.00 58.25 119 ASP A CA 1
ATOM 941 C C . ASP A 1 119 ? 18.450 7.222 -4.548 1.00 58.25 119 ASP A C 1
ATOM 943 O O . ASP A 1 119 ? 18.302 7.790 -3.469 1.00 58.25 119 ASP A O 1
ATOM 947 N N . MET A 1 120 ? 19.632 7.220 -5.174 1.00 60.53 120 MET A N 1
A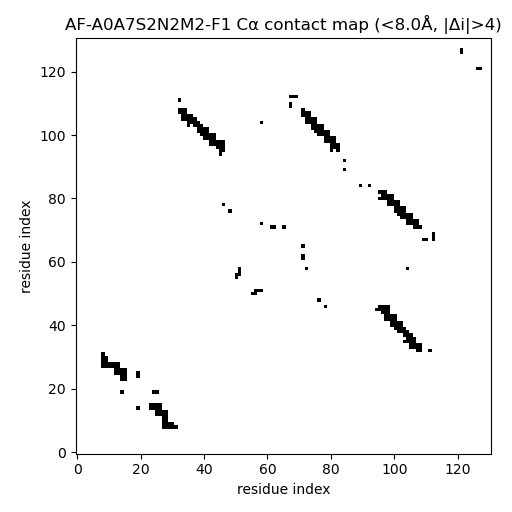TOM 948 C CA . MET A 1 120 ? 20.700 8.133 -4.777 1.00 60.53 120 MET A CA 1
ATOM 949 C C . MET A 1 120 ? 20.151 9.560 -4.859 1.00 60.53 120 MET A C 1
ATOM 951 O O . MET A 1 120 ? 19.689 9.985 -5.926 1.00 60.53 120 MET A O 1
ATOM 955 N N . GLU A 1 121 ? 20.177 10.280 -3.738 1.00 55.94 121 GLU A N 1
ATOM 956 C CA . GLU A 1 121 ? 19.850 11.702 -3.703 1.00 55.94 121 GLU A CA 1
ATOM 957 C C . GLU A 1 121 ? 20.731 12.405 -4.754 1.00 55.94 121 GLU A C 1
ATOM 959 O O . GLU A 1 121 ? 21.941 12.145 -4.797 1.00 55.94 121 GLU A O 1
ATOM 964 N N . PRO A 1 122 ? 20.153 13.190 -5.685 1.00 57.16 122 PRO A N 1
ATOM 965 C CA . PRO A 1 122 ? 20.932 13.805 -6.750 1.00 57.16 122 PRO A CA 1
ATOM 966 C C . PRO A 1 1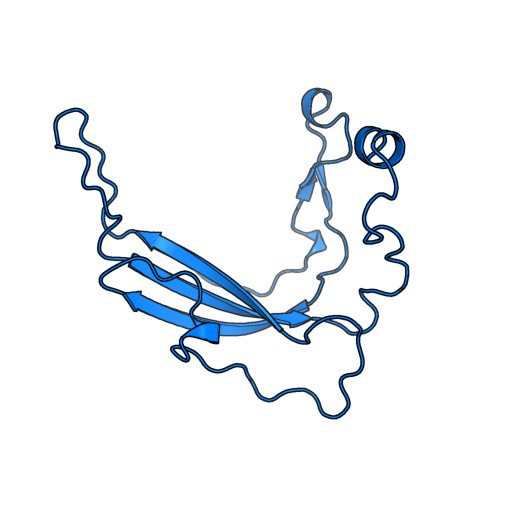22 ? 22.050 14.634 -6.126 1.00 57.16 122 PRO A C 1
ATOM 968 O O . PRO A 1 122 ? 21.803 15.534 -5.327 1.00 57.16 122 PRO A O 1
ATOM 971 N N . GLN A 1 123 ? 23.295 14.329 -6.490 1.00 72.25 123 GLN A N 1
ATOM 972 C CA . GLN A 1 123 ? 24.461 14.958 -5.867 1.00 72.25 123 GLN A CA 1
ATOM 973 C C . GLN A 1 123 ? 24.606 16.427 -6.282 1.00 72.25 123 GLN A C 1
ATOM 975 O O . GLN A 1 123 ? 25.359 17.181 -5.670 1.00 72.25 123 GLN A O 1
ATOM 980 N N . ASN A 1 124 ? 23.907 16.836 -7.343 1.00 68.06 124 ASN A N 1
ATOM 981 C CA . ASN A 1 124 ? 23.884 18.201 -7.841 1.00 68.06 124 ASN A CA 1
ATOM 982 C C . ASN A 1 124 ? 22.600 18.494 -8.640 1.00 68.06 124 ASN A C 1
ATOM 984 O O . ASN A 1 124 ? 21.837 17.599 -9.012 1.00 68.06 124 ASN A O 1
ATOM 988 N N . ALA A 1 125 ? 22.383 19.780 -8.924 1.00 57.34 125 ALA A N 1
ATOM 989 C CA . ALA A 1 125 ? 21.217 20.267 -9.657 1.00 57.34 125 ALA A CA 1
ATOM 990 C C . ALA A 1 125 ? 21.133 19.732 -11.100 1.00 57.34 125 ALA A C 1
ATOM 992 O O . ALA A 1 125 ? 20.037 19.541 -11.615 1.00 57.34 125 ALA A O 1
ATOM 993 N N . GLU A 1 126 ? 22.263 19.446 -11.748 1.00 59.34 126 GLU A N 1
ATOM 994 C CA . GLU A 1 126 ? 22.294 18.899 -13.110 1.00 59.34 126 GLU A CA 1
ATOM 995 C C . GLU A 1 126 ? 21.723 17.471 -13.162 1.00 59.34 126 GLU A C 1
ATOM 997 O O . GLU A 1 126 ? 20.967 17.133 -14.071 1.00 59.34 126 GLU A O 1
ATOM 1002 N N . GLN A 1 127 ? 22.000 16.645 -12.149 1.00 59.69 127 GLN A N 1
ATOM 1003 C CA . GLN A 1 127 ? 21.402 15.313 -12.012 1.00 59.69 127 GLN A CA 1
ATOM 1004 C C . GLN A 1 127 ? 19.905 15.365 -11.690 1.00 59.69 127 GLN A C 1
ATOM 1006 O O . GLN A 1 127 ? 19.168 14.472 -12.102 1.00 59.69 127 GLN A O 1
ATOM 1011 N N . LEU A 1 128 ? 19.448 16.398 -10.976 1.00 53.22 128 LEU A N 1
ATOM 1012 C CA . LEU A 1 128 ? 18.025 16.611 -10.698 1.00 53.22 128 LEU A CA 1
ATOM 1013 C C . LEU A 1 128 ? 17.254 17.024 -11.963 1.00 53.22 128 LEU A C 1
ATOM 1015 O O . LEU A 1 128 ? 16.132 16.573 -12.161 1.00 53.22 128 LEU A O 1
ATOM 1019 N N . LEU A 1 129 ? 17.855 17.856 -12.818 1.00 52.25 129 LEU A N 1
ATOM 1020 C CA . LEU A 1 129 ? 17.228 18.387 -14.037 1.00 52.25 129 LEU A CA 1
ATOM 1021 C C . LEU A 1 129 ? 17.168 17.382 -15.200 1.00 52.25 129 LEU A C 1
ATOM 1023 O O . LEU A 1 129 ? 16.402 17.590 -16.136 1.00 52.25 129 LEU A O 1
ATOM 1027 N N . ASN A 1 130 ? 17.970 16.316 -15.148 1.00 50.72 130 ASN A N 1
ATOM 1028 C CA . ASN A 1 130 ? 18.038 15.268 -16.171 1.00 50.72 130 ASN A CA 1
ATOM 1029 C C . ASN A 1 130 ? 17.204 14.008 -15.838 1.00 50.72 130 ASN A C 1
ATOM 1031 O O . ASN A 1 130 ? 17.291 13.020 -16.571 1.00 50.72 130 ASN A O 1
ATOM 1035 N N . ARG A 1 131 ? 16.431 14.019 -14.741 1.00 56.25 131 ARG A N 1
ATOM 1036 C CA . ARG A 1 131 ? 15.433 12.984 -14.403 1.00 56.25 131 ARG A CA 1
ATOM 1037 C C . ARG A 1 131 ? 14.076 13.321 -15.011 1.00 56.25 131 ARG A C 1
ATOM 1039 O O . ARG A 1 131 ? 13.405 12.369 -15.466 1.00 56.25 131 ARG A O 1
#

Solvent-accessible surface area (backbone atoms only — not comparable to full-atom values): 8690 Å² total; per-residue (Å²): 138,89,81,90,74,95,71,66,47,49,74,46,66,37,76,46,68,94,58,24,92,80,66,72,44,62,40,62,35,65,82,66,68,49,46,80,78,49,75,48,81,45,80,35,74,45,78,76,84,60,46,63,88,68,65,77,51,81,80,77,86,76,67,88,83,77,78,66,100,61,76,60,65,50,75,46,74,48,77,45,64,77,66,78,90,81,56,96,82,56,79,79,69,93,59,70,45,42,23,38,34,44,37,37,35,26,42,47,53,86,70,72,65,69,85,65,80,74,83,62,75,61,92,44,70,68,58,58,74,74,110

Mean predicted aligned error: 10.0 Å

InterPro domains:
  IPR009769 Protein ENHANCED DISEASE RESISTANCE 2, C-terminal [PF07059] (4-112)

Nearest PDB structures (foldseek):
  5xxu-assembly1_U  TM=1.910E-01  e=9.466E+00  Toxoplasma gondii

Radius of gyration: 19.67 Å; Cα contacts (8 Å, |Δi|>4): 158; chains: 1; bounding box: 48×44×45 Å

Organism: NCBI:txid156173

Foldseek 3Di:
DDDDDDDFQQVDWAQDDPCCVPPVDTGGDDHDQFAFPDKDKDKDQFDDDCCPVVVVDDAPDDDPPDDAPDDQKDKDWDKAQPDDPPDPPDDPPPTSGMIMIIITITGGDPCPCVVVPPPPDQPDPVSVVVD

pLDDT: mean 80.63, std 14.86, range [37.97, 95.0]

Secondary structure (DSSP, 8-state):
--------GGGSEEE-STTHHHH--EEE--S-SEEEEEEEEEEESS--S-TTTTTSS-PPPPPTT---SS-SEEEEEEEEES-----TTS---SS--SEEEEEEEEEEPTTTTTT----SPPSSHHHHHT-